Protein AF-A0A7V0U4G0-F1 (afdb_monomer)

Sequence (158 aa):
MYLIVPVFGYVLLLSVLGEETGWRGFALPRLQAKWGALHASLVIGVVWGVWHLPLFWMAGGFHHEIPLWLFVLQDVALSIVLTWLYFGTGGSLLLVHLFHAASNTTLGVLPILPQDTGGDLRPLSIAVALLCVTALVIVLLTRGNLGAPPSRQPASEP

Foldseek 3Di:
DVCLVVQLVCCLPPPCPVVLCPLLVPQQVVCCLPPANLVSLQVSLQVVLVVCVVVCVDPPDLNVLDDSVLSSLLSSLLSLVLSLVCLVVVRDSSVSSSVVSVVVSCPVVDQQGCVSVVSDNVSVSVVSVVSNVVSVVCCVVVVNNSNHDPNDDPPPDD

Solvent-accessible surface area (backbone atoms only — not comparable to full-atom values): 8417 Å² total; per-residue (Å²): 118,86,60,53,63,61,49,33,53,47,34,38,67,73,53,37,45,67,50,46,47,45,47,61,67,52,46,35,64,59,37,24,65,76,61,35,41,48,54,24,21,48,53,50,7,46,53,52,33,57,68,47,51,69,47,48,74,38,86,96,42,71,51,53,76,49,62,67,68,61,52,26,51,37,34,26,24,47,28,40,45,45,46,26,50,21,33,67,59,78,60,37,60,68,61,39,38,53,50,52,16,50,57,60,42,43,65,82,72,45,76,33,44,31,90,68,50,82,65,41,57,62,55,38,50,50,53,41,48,53,42,40,51,49,28,49,50,47,33,63,76,42,72,40,36,33,57,50,76,81,72,76,73,78,77,81,78,130

Structure (mmCIF, N/CA/C/O backbone):
data_AF-A0A7V0U4G0-F1
#
_entry.id   AF-A0A7V0U4G0-F1
#
loop_
_atom_site.group_PDB
_atom_site.id
_atom_site.type_symbol
_atom_site.label_atom_id
_atom_site.label_alt_id
_atom_site.label_comp_id
_atom_site.label_asym_id
_atom_site.label_entity_id
_atom_site.label_seq_id
_atom_site.pdbx_PDB_ins_code
_atom_site.Cartn_x
_atom_site.Cartn_y
_atom_site.Cartn_z
_atom_site.occupancy
_atom_site.B_iso_or_equiv
_atom_site.auth_seq_id
_atom_site.auth_comp_id
_atom_site.auth_asym_id
_atom_site.auth_atom_id
_atom_site.pdbx_PDB_model_num
ATOM 1 N N . MET A 1 1 ? 15.863 15.492 -8.638 1.00 61.84 1 MET A N 1
ATOM 2 C CA . MET A 1 1 ? 15.478 15.929 -7.273 1.00 61.84 1 MET A CA 1
ATOM 3 C C . MET A 1 1 ? 14.408 17.028 -7.269 1.00 61.84 1 MET A C 1
ATOM 5 O O . MET A 1 1 ? 13.450 16.887 -6.527 1.00 61.84 1 MET A O 1
ATOM 9 N N . TYR A 1 2 ? 14.489 18.065 -8.118 1.00 72.69 2 TYR A N 1
ATOM 10 C CA . TYR A 1 2 ? 13.493 19.160 -8.157 1.00 72.69 2 TYR A CA 1
ATOM 11 C C . TYR A 1 2 ? 12.053 18.745 -8.514 1.00 72.69 2 TYR A C 1
ATOM 13 O O . TYR A 1 2 ? 11.113 19.430 -8.129 1.00 72.69 2 TYR A O 1
ATOM 21 N N . LEU A 1 3 ? 11.866 17.614 -9.205 1.00 83.44 3 LEU A N 1
ATOM 22 C CA . LEU A 1 3 ? 10.539 17.128 -9.601 1.00 83.44 3 LEU A CA 1
ATOM 23 C C . LEU A 1 3 ? 9.815 16.310 -8.517 1.00 83.44 3 LEU A C 1
ATOM 25 O O . LEU A 1 3 ? 8.631 16.040 -8.664 1.00 83.44 3 LEU A O 1
ATOM 29 N N . ILE A 1 4 ? 10.475 15.949 -7.413 1.00 86.00 4 ILE A N 1
ATOM 30 C CA . ILE A 1 4 ? 9.876 15.068 -6.392 1.00 86.00 4 ILE A CA 1
ATOM 31 C C . ILE A 1 4 ? 8.683 15.744 -5.711 1.00 86.00 4 ILE A C 1
ATOM 33 O O . ILE A 1 4 ? 7.626 15.142 -5.574 1.00 86.00 4 ILE A O 1
ATOM 37 N N . VAL A 1 5 ? 8.842 17.009 -5.317 1.00 86.56 5 VAL A N 1
ATOM 38 C CA . VAL A 1 5 ? 7.790 17.784 -4.642 1.00 86.56 5 VAL A CA 1
ATOM 39 C C . VAL A 1 5 ? 6.550 17.974 -5.528 1.00 86.56 5 VAL A C 1
ATOM 41 O O . VAL A 1 5 ? 5.455 17.656 -5.062 1.00 86.56 5 VAL A O 1
ATOM 44 N N . PRO A 1 6 ? 6.661 18.437 -6.792 1.00 86.19 6 PRO A N 1
ATOM 45 C CA . PRO A 1 6 ? 5.486 18.555 -7.651 1.00 86.19 6 PRO A CA 1
ATOM 46 C C . PRO A 1 6 ? 4.864 17.196 -8.011 1.00 86.19 6 PRO A C 1
ATOM 48 O O . PRO A 1 6 ? 3.640 17.108 -8.064 1.00 86.19 6 PRO A O 1
ATOM 51 N N . VAL A 1 7 ? 5.658 16.131 -8.188 1.00 86.94 7 VAL A N 1
ATOM 52 C CA . VAL A 1 7 ? 5.128 14.772 -8.422 1.00 86.94 7 VAL A CA 1
ATOM 53 C C . VAL A 1 7 ? 4.353 14.271 -7.206 1.00 86.94 7 VAL A C 1
ATOM 55 O O . VAL A 1 7 ? 3.223 13.815 -7.356 1.00 86.94 7 VAL A O 1
ATOM 58 N N . PHE A 1 8 ? 4.900 14.422 -6.000 1.00 90.62 8 PHE A N 1
ATOM 59 C CA . PHE A 1 8 ? 4.199 14.065 -4.767 1.00 90.62 8 PHE A CA 1
ATOM 60 C C . PHE A 1 8 ? 2.884 14.837 -4.625 1.00 90.62 8 PHE A C 1
ATOM 62 O O . PHE A 1 8 ? 1.853 14.242 -4.325 1.00 90.62 8 PHE A O 1
ATOM 69 N N . GLY A 1 9 ? 2.896 16.150 -4.885 1.00 88.81 9 GLY A N 1
ATOM 70 C CA . GLY A 1 9 ? 1.691 16.980 -4.849 1.00 88.81 9 GLY A CA 1
ATOM 71 C C . GLY A 1 9 ? 0.626 16.523 -5.850 1.00 88.81 9 GLY A C 1
ATOM 72 O O . GLY A 1 9 ? -0.547 16.424 -5.494 1.00 88.81 9 GLY A O 1
ATOM 73 N N . TYR A 1 10 ? 1.032 16.183 -7.076 1.00 88.25 10 TYR A N 1
ATOM 74 C CA . TYR A 1 10 ? 0.144 15.621 -8.095 1.00 88.25 10 TYR A CA 1
ATOM 75 C C . TYR A 1 10 ? -0.478 14.294 -7.637 1.00 88.25 10 TYR A C 1
ATOM 77 O O . TYR A 1 10 ? -1.700 14.151 -7.647 1.00 88.25 10 TYR A O 1
ATOM 85 N N . VAL A 1 11 ? 0.347 13.350 -7.176 1.00 88.44 11 VAL A N 1
ATOM 86 C CA . VAL A 1 11 ? -0.105 12.035 -6.697 1.00 88.44 11 VAL A CA 1
ATOM 87 C C . VAL A 1 11 ? -1.061 12.186 -5.513 1.00 88.44 11 VAL A C 1
ATOM 89 O O . VAL A 1 11 ? -2.120 11.560 -5.496 1.00 88.44 11 VAL A O 1
ATOM 92 N N . LEU A 1 12 ? -0.723 13.044 -4.549 1.00 89.81 12 LEU A N 1
ATOM 93 C CA . LEU A 1 12 ? -1.529 13.282 -3.355 1.00 89.81 12 LEU A CA 1
ATOM 94 C C . LEU A 1 12 ? -2.934 13.791 -3.695 1.00 89.81 12 LEU A C 1
ATOM 96 O O . LEU A 1 12 ? -3.909 13.332 -3.107 1.00 89.81 12 LEU A O 1
ATOM 100 N N . LEU A 1 13 ? -3.034 14.746 -4.622 1.00 88.44 13 LEU A N 1
ATOM 101 C CA . LEU A 1 13 ? -4.288 15.442 -4.907 1.00 88.44 13 LEU A CA 1
ATOM 102 C C . LEU A 1 13 ? -5.150 14.737 -5.955 1.00 88.44 13 LEU A C 1
ATOM 104 O O . LEU A 1 13 ? -6.374 14.799 -5.863 1.00 88.44 13 LEU A O 1
ATOM 108 N N . LEU A 1 14 ? -4.532 14.101 -6.952 1.00 86.12 14 LEU A N 1
ATOM 109 C CA . LEU A 1 14 ? -5.235 13.608 -8.141 1.00 86.12 14 LEU A CA 1
ATOM 110 C C . LEU A 1 14 ? -5.236 12.086 -8.283 1.00 86.12 14 LEU A C 1
ATOM 112 O O . LEU A 1 14 ? -6.087 11.569 -8.999 1.00 86.12 14 LEU A O 1
ATOM 116 N N . SER A 1 15 ? -4.329 11.374 -7.610 1.00 84.88 15 SER A N 1
ATOM 117 C CA . SER A 1 15 ? -4.317 9.906 -7.616 1.00 84.88 15 SER A CA 1
ATOM 118 C C . SER A 1 15 ? -5.020 9.373 -6.372 1.00 84.88 15 SER A C 1
ATOM 120 O O . SER A 1 15 ? -6.145 8.888 -6.438 1.00 84.88 15 SER A O 1
ATOM 122 N N . VAL A 1 16 ? -4.404 9.549 -5.203 1.00 90.06 16 VAL A N 1
ATOM 123 C CA . VAL A 1 16 ? -4.773 8.763 -4.015 1.00 90.06 16 VAL A CA 1
ATOM 124 C C . VAL A 1 16 ? -5.997 9.301 -3.267 1.00 90.06 16 VAL A C 1
ATOM 126 O O . VAL A 1 16 ? -6.589 8.575 -2.470 1.00 90.06 16 VAL A O 1
ATOM 129 N N . LEU A 1 17 ? -6.387 10.562 -3.504 1.00 86.62 17 LEU A N 1
ATOM 130 C CA . LEU A 1 17 ? -7.476 11.227 -2.774 1.00 86.62 17 LEU A CA 1
ATOM 131 C C . LEU A 1 17 ? -8.823 10.517 -2.938 1.00 86.62 17 LEU A C 1
ATOM 133 O O . LEU A 1 17 ? -9.532 10.271 -1.960 1.00 86.62 17 LEU A O 1
ATOM 137 N N . GLY A 1 18 ? -9.175 10.165 -4.174 1.00 90.12 18 GLY A N 1
ATOM 138 C CA . GLY A 1 18 ? -10.403 9.419 -4.448 1.00 90.12 18 GLY A CA 1
ATOM 139 C C . GLY A 1 18 ? -10.340 7.994 -3.898 1.00 90.12 18 GLY A C 1
ATOM 140 O O . GLY A 1 18 ? -11.309 7.514 -3.307 1.00 90.12 18 GLY A O 1
ATOM 141 N N . GLU A 1 19 ? -9.183 7.349 -4.044 1.00 95.44 19 GLU A N 1
ATOM 142 C CA . GLU A 1 19 ? -8.968 5.958 -3.650 1.00 95.44 19 GLU A CA 1
ATOM 143 C C . GLU A 1 19 ? -9.148 5.766 -2.144 1.00 95.44 19 GLU A C 1
ATOM 145 O O . GLU A 1 19 ? -10.018 5.012 -1.711 1.00 95.44 19 GLU A O 1
ATOM 150 N N . GLU A 1 20 ? -8.394 6.487 -1.314 1.00 96.94 20 GLU A N 1
ATOM 151 C CA . GLU A 1 20 ? -8.415 6.266 0.135 1.00 96.94 20 GLU A CA 1
ATOM 152 C C . GLU A 1 20 ? -9.702 6.763 0.793 1.00 96.94 20 GLU A C 1
ATOM 154 O O . GLU A 1 20 ? -10.171 6.169 1.772 1.00 96.94 20 GLU A O 1
ATOM 159 N N . THR A 1 21 ? -10.342 7.784 0.220 1.00 96.19 21 THR A N 1
ATOM 160 C CA . THR A 1 21 ? -11.689 8.196 0.632 1.00 96.19 21 THR A CA 1
ATOM 161 C C . THR A 1 21 ? -12.701 7.064 0.424 1.00 96.19 21 THR A C 1
ATOM 163 O O . THR A 1 21 ? -13.511 6.790 1.312 1.00 96.19 21 THR A O 1
ATOM 166 N N . GLY A 1 22 ? -12.633 6.348 -0.702 1.00 96.94 22 GLY A N 1
ATOM 167 C CA . GLY A 1 22 ? -13.488 5.189 -0.965 1.00 96.94 22 GLY A CA 1
ATOM 168 C C . GLY A 1 22 ? -13.110 3.969 -0.122 1.00 96.94 22 GLY A C 1
ATOM 169 O O . GLY A 1 22 ? -13.946 3.403 0.588 1.00 96.94 22 GLY A O 1
ATOM 170 N N . TRP A 1 23 ? -11.843 3.565 -0.151 1.00 98.19 23 TRP A N 1
ATOM 171 C CA . TRP A 1 23 ? -11.384 2.332 0.481 1.00 98.19 23 TRP A CA 1
ATOM 172 C C . TRP A 1 23 ? -11.368 2.417 2.002 1.00 98.19 23 TRP A C 1
ATOM 174 O O . TRP A 1 23 ? -11.967 1.570 2.661 1.00 98.19 23 TRP A O 1
ATOM 184 N N . ARG A 1 24 ? -10.719 3.433 2.580 1.00 97.81 24 ARG A N 1
ATOM 185 C CA . ARG A 1 24 ? -10.553 3.565 4.039 1.00 97.81 24 ARG A CA 1
ATOM 186 C C . ARG A 1 24 ? -11.663 4.414 4.650 1.00 97.81 24 ARG A C 1
ATOM 188 O O . ARG A 1 24 ? -12.103 4.119 5.755 1.00 97.81 24 ARG A O 1
ATOM 195 N N . GLY A 1 25 ? -12.159 5.416 3.925 1.00 96.50 25 GLY A N 1
ATOM 196 C CA . GLY A 1 25 ? -13.238 6.285 4.400 1.00 96.50 25 GLY A CA 1
ATOM 197 C C . GLY A 1 25 ? -14.629 5.647 4.333 1.00 96.50 25 GLY A C 1
ATOM 198 O O . GLY A 1 25 ? -15.462 5.911 5.200 1.00 96.50 25 GLY A O 1
ATOM 199 N N . PHE A 1 26 ? -14.889 4.778 3.348 1.00 97.25 26 PHE A N 1
ATOM 200 C CA . PHE A 1 26 ? -16.216 4.190 3.141 1.00 97.25 26 PHE A CA 1
ATOM 201 C C . PHE A 1 26 ? -16.260 2.663 3.296 1.00 97.25 26 PHE A C 1
ATOM 203 O O . PHE A 1 26 ? -17.061 2.158 4.093 1.00 97.25 26 PHE A O 1
ATOM 210 N N . ALA A 1 27 ? -15.445 1.913 2.551 1.00 98.00 27 ALA A N 1
ATOM 211 C CA . ALA A 1 27 ? -15.541 0.452 2.494 1.00 98.00 27 ALA A CA 1
ATOM 212 C C . ALA A 1 27 ? -15.011 -0.228 3.767 1.00 98.00 27 ALA A C 1
ATOM 214 O O . ALA A 1 27 ? -15.686 -1.092 4.333 1.00 98.00 27 ALA A O 1
ATOM 215 N N . LEU A 1 28 ? -13.837 0.187 4.250 1.00 98.06 28 LEU A N 1
ATOM 216 C CA . LEU A 1 28 ? -13.140 -0.438 5.374 1.00 98.06 28 LEU A CA 1
ATOM 217 C C . LEU A 1 28 ? -13.982 -0.496 6.656 1.00 98.06 28 LEU A C 1
ATOM 219 O O . LEU A 1 28 ? -14.106 -1.600 7.184 1.00 98.06 28 LEU A O 1
ATOM 223 N N . PRO A 1 29 ? -14.624 0.585 7.149 1.00 95.94 29 PRO A N 1
ATOM 224 C CA . PRO A 1 29 ? -15.418 0.506 8.378 1.00 95.94 29 PRO A CA 1
ATOM 225 C C . PRO A 1 29 ? -16.579 -0.495 8.277 1.00 95.94 29 PRO A C 1
ATOM 227 O O . PRO A 1 29 ? -16.897 -1.189 9.239 1.00 95.94 29 PRO A O 1
ATOM 230 N N . ARG A 1 30 ? -17.193 -0.614 7.092 1.00 96.38 30 ARG A N 1
ATOM 231 C CA . ARG A 1 30 ? -18.324 -1.524 6.841 1.00 96.38 30 ARG A CA 1
ATOM 232 C C . ARG A 1 30 ? -17.879 -2.980 6.766 1.00 96.38 30 ARG A C 1
ATOM 234 O O . ARG A 1 30 ? -18.506 -3.851 7.363 1.00 96.38 30 ARG A O 1
ATOM 241 N N . LEU A 1 31 ? -16.795 -3.245 6.040 1.00 97.00 31 LEU A N 1
ATOM 242 C CA . LEU A 1 31 ? -16.232 -4.587 5.911 1.00 97.00 31 LEU A CA 1
ATOM 243 C C . LEU A 1 31 ? -15.622 -5.064 7.233 1.00 97.00 31 LEU A C 1
ATOM 245 O O . LEU A 1 31 ? -15.837 -6.209 7.625 1.00 97.00 31 LEU A O 1
ATOM 249 N N . GLN A 1 32 ? -14.931 -4.179 7.957 1.00 96.81 32 GLN A N 1
ATOM 250 C CA . GLN A 1 32 ? -14.339 -4.489 9.258 1.00 96.81 32 GLN A CA 1
ATOM 251 C C . GLN A 1 32 ? -15.410 -4.849 10.288 1.00 96.81 32 GLN A C 1
ATOM 253 O O . GLN A 1 32 ? -15.230 -5.831 11.006 1.00 96.81 32 GLN A O 1
ATOM 258 N N . ALA A 1 33 ? -16.537 -4.132 10.319 1.00 94.50 33 ALA A N 1
ATOM 259 C CA . ALA A 1 33 ? -17.645 -4.452 11.217 1.00 94.50 33 ALA A CA 1
ATOM 260 C C . ALA A 1 33 ? -18.234 -5.855 10.974 1.00 94.50 33 ALA A C 1
ATOM 262 O O . ALA A 1 33 ? -18.736 -6.477 11.907 1.00 94.50 33 ALA A O 1
ATOM 263 N N . LYS A 1 34 ? -18.166 -6.365 9.736 1.00 94.62 34 LYS A N 1
ATOM 264 C CA . LYS A 1 34 ? -18.736 -7.665 9.352 1.00 94.62 34 LYS A CA 1
ATOM 265 C C . LYS A 1 34 ? -17.745 -8.828 9.461 1.00 94.62 34 LYS A C 1
ATOM 267 O O . LYS A 1 34 ? -18.142 -9.922 9.851 1.00 94.62 34 LYS A O 1
ATOM 272 N N . TRP A 1 35 ? -16.486 -8.619 9.074 1.00 94.69 35 TRP A N 1
ATOM 273 C CA . TRP A 1 35 ? -15.500 -9.695 8.874 1.00 94.69 35 TRP A CA 1
ATOM 274 C C . TRP A 1 35 ? -14.188 -9.507 9.654 1.00 94.69 35 TRP A C 1
ATOM 276 O O . TRP A 1 35 ? -13.310 -10.371 9.617 1.00 94.69 35 TRP A O 1
ATOM 286 N N . GLY A 1 36 ? -14.045 -8.402 10.387 1.00 96.38 36 GLY A N 1
ATOM 287 C CA . GLY A 1 36 ? -12.806 -8.024 11.062 1.00 96.38 36 GLY A CA 1
ATOM 288 C C . GLY A 1 36 ? -11.815 -7.314 10.137 1.00 96.38 36 GLY A C 1
ATOM 289 O O . GLY A 1 36 ? -11.954 -7.314 8.913 1.00 96.38 36 GLY A O 1
ATOM 290 N N . ALA A 1 37 ? -10.807 -6.678 10.739 1.00 97.44 37 ALA A N 1
ATOM 291 C CA . ALA A 1 37 ? -9.896 -5.784 10.028 1.00 97.44 37 ALA A CA 1
ATOM 292 C C . ALA A 1 37 ? -9.074 -6.511 8.957 1.00 97.44 37 ALA A C 1
ATOM 294 O O . ALA A 1 37 ? -9.055 -6.066 7.816 1.00 97.44 37 ALA A O 1
ATOM 295 N N . LEU A 1 38 ? -8.467 -7.657 9.289 1.00 98.38 38 LEU A N 1
ATOM 296 C CA . LEU A 1 38 ? -7.661 -8.418 8.332 1.00 98.38 38 LEU A CA 1
ATOM 297 C C . LEU A 1 38 ? -8.464 -8.851 7.097 1.00 98.38 38 LEU A C 1
ATOM 299 O O . LEU A 1 38 ? -8.032 -8.598 5.977 1.00 98.38 38 LEU A O 1
ATOM 303 N N . HIS A 1 39 ? -9.641 -9.458 7.275 1.00 98.25 39 HIS A N 1
ATOM 304 C CA . HIS A 1 39 ? -10.470 -9.867 6.136 1.00 98.25 39 HIS A CA 1
ATOM 305 C C . HIS A 1 39 ? -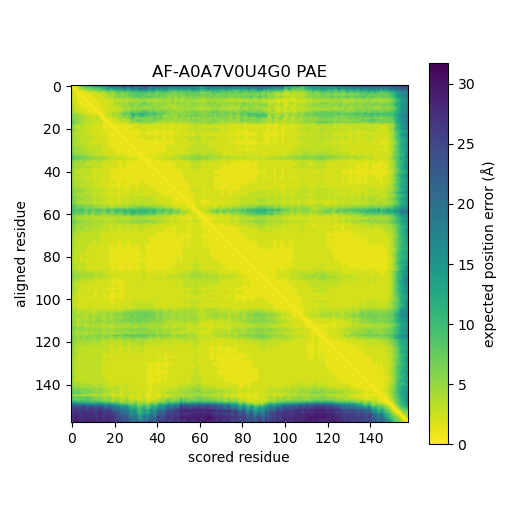10.928 -8.667 5.306 1.00 98.25 39 HIS A C 1
ATOM 307 O O . HIS A 1 39 ? -10.912 -8.740 4.079 1.00 98.25 39 HIS A O 1
ATOM 313 N N . ALA A 1 40 ? -11.287 -7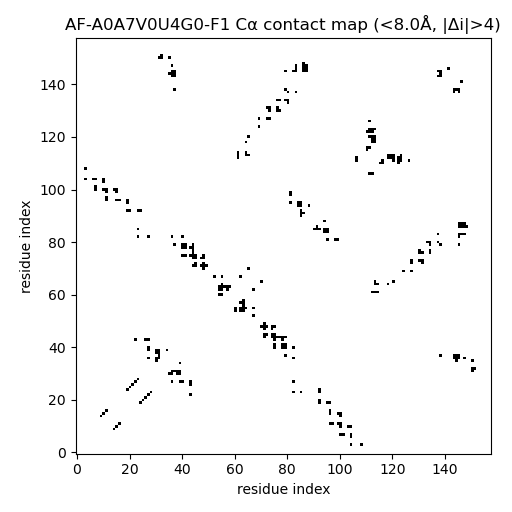.553 5.951 1.00 98.25 40 ALA A N 1
ATOM 314 C CA . ALA A 1 40 ? -11.612 -6.319 5.248 1.00 98.25 40 ALA A CA 1
ATOM 315 C C . ALA A 1 40 ? -10.435 -5.829 4.390 1.00 98.25 40 ALA A C 1
ATOM 317 O O . ALA A 1 40 ? -10.632 -5.537 3.213 1.00 98.25 40 ALA A O 1
ATOM 318 N N . SER A 1 41 ? -9.214 -5.810 4.936 1.00 98.56 41 SER A N 1
ATOM 319 C CA . SER A 1 41 ? -8.006 -5.423 4.199 1.00 98.56 41 SER A CA 1
ATOM 320 C C . SER A 1 41 ? -7.717 -6.346 3.021 1.00 98.56 41 SER A C 1
ATOM 322 O O . SER A 1 41 ? -7.389 -5.852 1.946 1.00 98.56 41 SER A O 1
ATOM 324 N N . LEU A 1 42 ? -7.856 -7.665 3.194 1.00 98.75 42 LEU A N 1
ATOM 325 C CA . LEU A 1 42 ? -7.645 -8.645 2.123 1.00 98.75 42 LEU A CA 1
ATOM 326 C C . LEU A 1 42 ? -8.646 -8.442 0.981 1.00 98.75 42 LEU A C 1
ATOM 328 O O . LEU A 1 42 ? -8.245 -8.370 -0.178 1.00 98.75 42 LEU A O 1
ATOM 332 N N . VAL A 1 43 ? -9.934 -8.295 1.304 1.00 98.62 43 VAL A N 1
ATOM 333 C CA . VAL A 1 43 ? -10.985 -8.049 0.305 1.00 98.62 43 VAL A CA 1
ATOM 334 C C . VAL A 1 43 ? -10.736 -6.734 -0.426 1.00 98.62 43 VAL A C 1
ATOM 336 O O . VAL A 1 43 ? -10.747 -6.720 -1.653 1.00 98.62 43 VAL A O 1
ATOM 339 N N . ILE A 1 44 ? -10.473 -5.649 0.309 1.00 98.69 44 ILE A N 1
ATOM 340 C CA . ILE A 1 44 ? -10.175 -4.344 -0.292 1.00 98.69 44 ILE A CA 1
ATOM 341 C C . ILE A 1 44 ? -8.945 -4.445 -1.187 1.00 98.69 44 ILE A C 1
ATOM 343 O O . ILE A 1 44 ? -9.008 -4.000 -2.320 1.00 98.69 44 ILE A O 1
ATOM 347 N N . GLY A 1 45 ? -7.861 -5.065 -0.721 1.00 98.62 45 GLY A N 1
ATOM 348 C CA . GLY A 1 45 ? -6.615 -5.164 -1.477 1.00 98.62 45 GLY A CA 1
ATOM 349 C C . GLY A 1 45 ? -6.768 -5.926 -2.791 1.00 98.62 45 GLY A C 1
ATOM 350 O O . GLY A 1 45 ? -6.277 -5.478 -3.820 1.00 98.62 45 GLY A O 1
ATOM 351 N N . VAL A 1 46 ? -7.510 -7.039 -2.789 1.00 98.62 46 VAL A N 1
ATOM 352 C CA . VAL A 1 46 ? -7.785 -7.799 -4.019 1.00 98.62 46 VAL A CA 1
ATOM 353 C C . VAL A 1 46 ? -8.678 -7.005 -4.967 1.00 98.62 46 VAL A C 1
ATOM 355 O O . VAL A 1 46 ? -8.373 -6.907 -6.153 1.00 98.62 46 VAL A O 1
ATOM 358 N N . VAL A 1 47 ? -9.776 -6.432 -4.464 1.00 98.50 47 VAL A N 1
ATOM 359 C CA . VAL A 1 47 ? -10.702 -5.638 -5.289 1.00 98.50 47 VAL A CA 1
ATOM 360 C C . VAL A 1 47 ? -9.994 -4.418 -5.871 1.00 98.50 47 VAL A C 1
ATOM 362 O O . VAL A 1 47 ? -10.206 -4.095 -7.033 1.00 98.50 47 VAL A O 1
ATOM 365 N N . TRP A 1 48 ? -9.130 -3.779 -5.089 1.00 98.12 48 TRP A N 1
ATOM 366 C CA . TRP A 1 48 ? -8.343 -2.628 -5.501 1.00 98.12 48 TRP A CA 1
ATOM 367 C C . TRP A 1 48 ? -7.321 -2.999 -6.582 1.00 98.12 48 TRP A C 1
ATOM 369 O O . TRP A 1 48 ? -7.332 -2.392 -7.649 1.00 98.12 48 TRP A O 1
ATOM 379 N N . GLY A 1 49 ? -6.556 -4.079 -6.401 1.00 97.25 49 GLY A N 1
ATOM 380 C CA . GLY A 1 49 ? -5.636 -4.572 -7.432 1.00 97.25 49 GLY A CA 1
ATOM 381 C C . GLY A 1 49 ? -6.334 -4.968 -8.732 1.00 97.25 49 GLY A C 1
ATOM 382 O O . GLY A 1 49 ? -5.850 -4.665 -9.821 1.00 97.25 49 GLY A O 1
ATOM 383 N N . VAL A 1 50 ? -7.510 -5.594 -8.647 1.00 95.69 50 VAL A N 1
ATOM 384 C CA . VAL A 1 50 ? -8.316 -5.941 -9.830 1.00 95.69 50 VAL A CA 1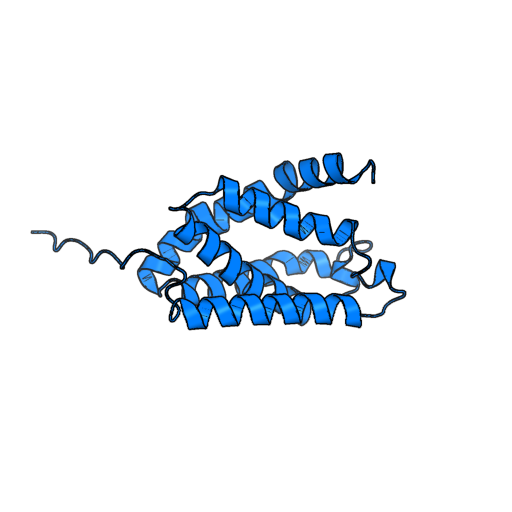
ATOM 385 C C . VAL A 1 50 ? -8.972 -4.708 -10.456 1.00 95.69 50 VAL A C 1
ATOM 387 O O . VAL A 1 50 ? -9.155 -4.667 -11.669 1.00 95.69 50 VAL A O 1
ATOM 390 N N . TRP A 1 51 ? -9.303 -3.676 -9.682 1.00 96.69 51 TRP A N 1
ATOM 391 C CA . TRP A 1 51 ? -9.835 -2.420 -10.217 1.00 96.69 51 TRP A CA 1
ATOM 392 C C . TRP A 1 51 ? -8.842 -1.729 -11.167 1.00 96.69 51 TRP A C 1
ATOM 394 O O . TRP A 1 51 ? -9.262 -1.105 -12.141 1.00 96.69 51 TRP A O 1
ATOM 404 N N . HIS A 1 52 ? -7.538 -1.941 -10.973 1.00 95.69 52 HIS A N 1
ATOM 405 C CA . HIS A 1 52 ? -6.481 -1.460 -11.865 1.00 95.69 52 HIS A CA 1
ATOM 406 C C . HIS A 1 52 ? -6.318 -2.263 -13.165 1.00 95.69 52 HIS A C 1
ATOM 408 O O . HIS A 1 52 ? -5.492 -1.901 -14.003 1.00 95.69 52 HIS A O 1
ATOM 414 N N . LEU A 1 53 ? -7.100 -3.325 -13.383 1.00 96.12 53 LEU A N 1
ATOM 415 C CA . LEU A 1 53 ? -6.971 -4.200 -14.551 1.00 96.12 53 LEU A CA 1
ATOM 416 C C . LEU A 1 53 ? -6.919 -3.449 -15.899 1.00 96.12 53 LEU A C 1
ATOM 418 O O . LEU A 1 53 ? -6.056 -3.795 -16.702 1.00 96.12 53 LEU A O 1
ATOM 422 N N . PRO A 1 54 ? -7.725 -2.398 -16.166 1.00 96.25 54 PRO A N 1
ATOM 423 C CA . PRO A 1 54 ? -7.630 -1.653 -17.425 1.00 96.25 54 PRO A CA 1
ATOM 424 C C . PRO A 1 54 ? -6.247 -1.039 -17.691 1.00 96.25 54 PRO A C 1
ATOM 426 O O . PRO A 1 54 ? -5.850 -0.920 -18.849 1.00 96.25 54 PRO A O 1
ATOM 429 N N . LEU A 1 55 ? -5.488 -0.690 -16.642 1.00 95.00 55 LEU A N 1
ATOM 430 C CA . LEU A 1 55 ? -4.151 -0.103 -16.775 1.00 95.00 55 LEU A CA 1
ATOM 431 C C . LEU A 1 55 ? -3.158 -1.064 -17.447 1.00 95.00 55 LEU A C 1
ATOM 433 O O . LEU A 1 55 ? -2.254 -0.610 -18.141 1.00 95.00 55 LEU A O 1
ATOM 437 N N . PHE A 1 56 ? -3.357 -2.378 -17.309 1.00 96.00 56 PHE A N 1
ATOM 438 C CA . PHE A 1 56 ? -2.501 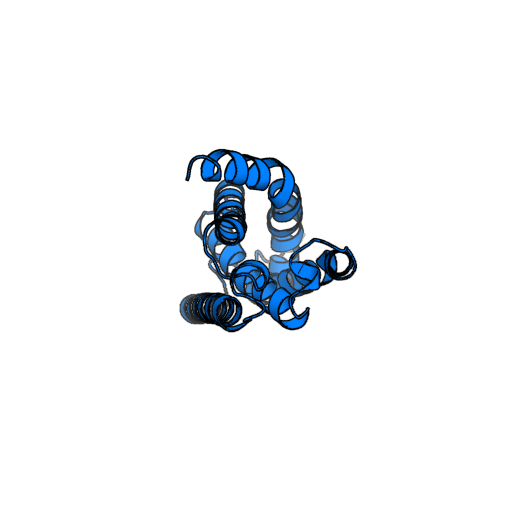-3.407 -17.914 1.00 96.00 56 PHE A CA 1
ATOM 439 C C . PHE A 1 56 ? -2.658 -3.512 -19.438 1.00 96.00 56 PHE A C 1
ATOM 441 O O . PHE A 1 56 ? -1.805 -4.101 -20.096 1.00 96.00 56 PHE A O 1
ATOM 448 N N . TRP A 1 57 ? -3.712 -2.922 -20.011 1.00 94.31 57 TRP A N 1
ATOM 449 C CA . TRP A 1 57 ? -3.933 -2.852 -21.463 1.00 94.31 57 TRP A CA 1
ATOM 450 C C . TRP A 1 57 ? -3.647 -1.467 -22.054 1.00 94.31 57 TRP A C 1
ATOM 452 O O . TRP A 1 57 ? -3.783 -1.280 -23.264 1.00 94.31 57 TRP A O 1
ATOM 462 N N . MET A 1 58 ? -3.246 -0.491 -21.237 1.00 92.56 58 MET A N 1
ATOM 463 C CA . MET A 1 58 ? -2.868 0.834 -21.721 1.00 92.56 58 MET A CA 1
ATOM 464 C C . MET A 1 58 ? -1.368 0.901 -21.998 1.00 92.56 58 MET A C 1
ATOM 466 O O . MET A 1 58 ? -0.542 0.784 -21.093 1.00 92.56 58 MET A O 1
ATOM 470 N N . ALA A 1 59 ? -1.019 1.118 -23.265 1.00 88.56 59 ALA A N 1
ATOM 471 C CA . ALA A 1 59 ? 0.368 1.274 -23.680 1.00 88.56 59 ALA A CA 1
ATOM 472 C C . ALA A 1 59 ? 1.019 2.505 -23.021 1.00 88.56 59 ALA A C 1
ATOM 474 O O . ALA A 1 59 ? 0.395 3.559 -22.894 1.00 88.56 59 ALA A O 1
ATOM 475 N N . GLY A 1 60 ? 2.293 2.374 -22.643 1.00 84.75 60 GLY A N 1
ATOM 476 C CA . GLY A 1 60 ? 3.100 3.462 -22.078 1.00 84.75 60 GLY A CA 1
ATOM 477 C C . GLY A 1 60 ? 3.026 3.622 -20.555 1.00 84.75 60 GLY A C 1
ATOM 478 O O . GLY A 1 60 ? 3.698 4.499 -20.020 1.00 84.75 60 GLY A O 1
ATOM 479 N N . GLY A 1 61 ? 2.243 2.800 -19.848 1.00 87.44 61 GLY A N 1
ATOM 480 C CA . GLY A 1 61 ? 2.242 2.742 -18.383 1.00 87.44 61 GLY A CA 1
ATOM 481 C C . GLY A 1 61 ? 3.002 1.529 -17.843 1.00 87.44 61 GLY A C 1
ATOM 482 O O . GLY A 1 61 ? 2.942 0.455 -18.437 1.00 87.44 61 GLY A O 1
ATOM 483 N N . PHE A 1 62 ? 3.632 1.663 -16.669 1.00 91.50 62 PHE A N 1
ATOM 484 C CA . PHE A 1 62 ? 4.414 0.579 -16.048 1.00 91.50 62 PHE A CA 1
ATOM 485 C C . PHE A 1 62 ? 3.599 -0.701 -15.787 1.00 91.50 62 PHE A C 1
ATOM 487 O O . PHE A 1 62 ? 4.158 -1.794 -15.770 1.00 91.50 62 PHE A O 1
ATOM 494 N N . HIS A 1 63 ? 2.276 -0.584 -15.608 1.00 95.06 63 HIS A N 1
ATOM 495 C CA . HIS A 1 63 ? 1.369 -1.724 -15.441 1.00 95.06 63 HIS A CA 1
ATOM 496 C C . HIS A 1 63 ? 1.461 -2.710 -16.614 1.00 95.06 63 HIS A C 1
ATOM 498 O O . HIS A 1 63 ? 1.414 -3.915 -16.404 1.00 95.06 63 HIS A O 1
ATOM 504 N N . HIS A 1 64 ? 1.658 -2.214 -17.840 1.00 93.50 64 HIS A N 1
ATOM 505 C CA . HIS A 1 64 ? 1.826 -3.046 -19.033 1.00 93.50 64 HIS A CA 1
ATOM 506 C C . HIS A 1 64 ? 3.138 -3.863 -19.012 1.00 93.50 64 HIS A C 1
ATOM 508 O O . HIS A 1 64 ? 3.282 -4.832 -19.754 1.00 93.50 64 HIS A O 1
ATOM 514 N N . GLU A 1 65 ? 4.105 -3.492 -18.168 1.00 93.31 65 GLU A N 1
ATOM 515 C CA . GLU A 1 65 ? 5.434 -4.114 -18.091 1.00 93.31 65 GLU A CA 1
ATOM 516 C C . GLU A 1 65 ? 5.603 -5.072 -16.905 1.00 93.31 65 GLU A C 1
ATOM 518 O O . GLU A 1 65 ? 6.620 -5.760 -16.801 1.00 93.31 65 GLU A O 1
ATOM 523 N N . ILE A 1 66 ? 4.625 -5.135 -16.001 1.00 95.81 66 ILE A N 1
ATOM 524 C CA . ILE A 1 66 ? 4.681 -5.976 -14.803 1.00 95.81 66 ILE A CA 1
ATOM 525 C C . ILE A 1 66 ? 3.593 -7.052 -14.837 1.00 95.81 66 ILE A C 1
ATOM 527 O O . ILE A 1 66 ? 2.538 -6.871 -15.443 1.00 95.81 66 ILE A O 1
ATOM 531 N N . PRO A 1 67 ? 3.798 -8.195 -14.167 1.00 96.12 67 PRO A N 1
ATOM 532 C CA . PRO A 1 67 ? 2.752 -9.197 -14.071 1.00 96.12 67 PRO A CA 1
ATOM 533 C C . PRO A 1 67 ? 1.651 -8.765 -13.090 1.00 96.12 67 PRO A C 1
ATOM 535 O O . PRO A 1 67 ? 1.934 -8.370 -11.958 1.00 96.12 67 PRO A O 1
ATOM 538 N N . LEU A 1 68 ? 0.385 -8.938 -13.488 1.00 96.12 68 LEU A N 1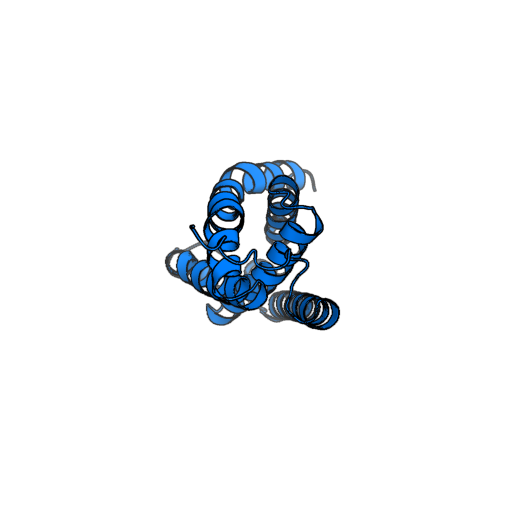
ATOM 539 C CA . LEU A 1 68 ? -0.793 -8.574 -12.684 1.00 96.12 68 LEU A CA 1
ATOM 540 C C . LEU A 1 68 ? -0.759 -9.150 -11.263 1.00 96.12 68 LEU A C 1
ATOM 542 O O . LEU A 1 68 ? -1.096 -8.460 -10.308 1.00 96.12 68 LEU A O 1
ATOM 546 N N . TRP A 1 69 ? -0.332 -10.404 -11.102 1.00 96.75 69 TRP A N 1
ATOM 547 C CA . TRP A 1 69 ? -0.295 -11.045 -9.785 1.00 96.75 69 TRP A CA 1
ATOM 548 C C . TRP A 1 69 ? 0.667 -10.346 -8.813 1.00 96.75 69 TRP A C 1
ATOM 550 O O . TRP A 1 69 ? 0.392 -10.315 -7.616 1.00 96.75 69 TRP A O 1
ATOM 560 N N . LEU A 1 70 ? 1.772 -9.774 -9.308 1.00 97.62 70 LEU A N 1
ATOM 561 C CA . LEU A 1 70 ? 2.755 -9.080 -8.475 1.00 97.62 70 LEU A CA 1
ATOM 562 C C . LEU A 1 70 ? 2.192 -7.744 -7.987 1.00 97.62 70 LEU A C 1
ATOM 564 O O . LEU A 1 70 ? 2.368 -7.388 -6.825 1.00 97.62 70 LEU A O 1
ATOM 568 N N . PHE A 1 71 ? 1.459 -7.057 -8.861 1.00 97.62 71 PHE A N 1
ATOM 569 C CA . PHE A 1 71 ? 0.750 -5.827 -8.535 1.00 97.62 71 PHE A CA 1
ATOM 570 C C . PHE A 1 71 ? -0.394 -6.067 -7.537 1.00 97.62 71 PHE A C 1
ATOM 572 O O . PHE A 1 71 ? -0.470 -5.409 -6.507 1.00 97.62 71 PHE A O 1
ATOM 579 N N . VAL A 1 72 ? -1.230 -7.087 -7.758 1.00 98.44 72 VAL A N 1
ATOM 580 C CA . VAL A 1 72 ? -2.293 -7.451 -6.802 1.00 98.44 72 VAL A CA 1
ATOM 581 C C . VAL A 1 72 ? -1.705 -7.834 -5.440 1.00 98.44 72 VAL A C 1
ATOM 583 O O . VAL A 1 72 ? -2.255 -7.469 -4.402 1.00 98.44 72 VAL A O 1
ATOM 586 N N . LEU A 1 73 ? -0.570 -8.541 -5.414 1.00 98.56 73 LEU A N 1
ATOM 587 C CA . LEU A 1 73 ? 0.120 -8.877 -4.168 1.00 98.56 73 LEU A CA 1
ATOM 588 C C . LEU A 1 73 ? 0.607 -7.619 -3.426 1.00 98.56 73 LEU A C 1
ATOM 590 O O . LEU A 1 73 ? 0.458 -7.538 -2.204 1.00 98.56 73 LEU A O 1
ATOM 594 N N . GLN A 1 74 ? 1.145 -6.637 -4.155 1.00 98.19 74 GLN A N 1
ATOM 595 C CA . GLN A 1 74 ? 1.522 -5.331 -3.614 1.00 98.19 74 GLN A CA 1
ATOM 596 C C . GLN A 1 74 ? 0.316 -4.608 -3.001 1.00 98.19 74 GLN A C 1
ATOM 598 O O . GLN A 1 74 ? 0.400 -4.188 -1.847 1.00 98.19 74 GLN A O 1
ATOM 603 N N . ASP A 1 75 ? -0.803 -4.519 -3.721 1.00 98.31 75 ASP A N 1
ATOM 604 C CA . ASP A 1 75 ? -2.014 -3.825 -3.262 1.00 98.31 75 ASP A CA 1
ATOM 605 C C . ASP A 1 75 ? -2.625 -4.488 -2.025 1.00 98.31 75 ASP A C 1
ATOM 607 O O . ASP A 1 75 ? -3.055 -3.806 -1.093 1.00 98.31 75 ASP A O 1
ATOM 611 N N . VAL A 1 76 ? -2.607 -5.822 -1.948 1.00 98.88 76 VAL A N 1
ATOM 612 C CA . VAL A 1 76 ? -3.037 -6.559 -0.751 1.00 98.88 76 VAL A CA 1
ATOM 613 C C . VAL A 1 76 ? -2.144 -6.247 0.447 1.00 98.88 76 VAL A C 1
ATOM 615 O O . VAL A 1 76 ? -2.652 -5.938 1.530 1.00 98.88 76 VAL A O 1
ATOM 618 N N . ALA A 1 77 ? -0.823 -6.288 0.272 1.00 98.81 77 ALA A N 1
ATOM 619 C CA . ALA A 1 77 ? 0.111 -5.986 1.350 1.00 98.81 77 ALA A CA 1
ATOM 620 C C . ALA A 1 77 ? -0.006 -4.520 1.805 1.00 98.81 77 ALA A C 1
ATOM 622 O O . ALA A 1 77 ? -0.095 -4.246 3.005 1.00 98.81 77 ALA A O 1
ATOM 623 N N . LEU A 1 78 ? -0.099 -3.580 0.861 1.00 98.62 78 LEU A N 1
ATOM 624 C CA . LEU A 1 78 ? -0.309 -2.162 1.147 1.00 98.62 78 LEU A CA 1
ATOM 625 C C . LEU A 1 78 ? -1.665 -1.924 1.825 1.00 98.62 78 LEU A C 1
ATOM 627 O O . LEU A 1 78 ? -1.760 -1.113 2.746 1.00 98.62 78 LEU A O 1
ATOM 631 N N . SER A 1 79 ? -2.706 -2.669 1.441 1.00 98.75 79 SER A N 1
ATOM 632 C CA . SER A 1 79 ? -4.031 -2.598 2.060 1.00 98.75 79 SER A CA 1
ATOM 633 C C . SER A 1 79 ? -4.001 -2.889 3.555 1.00 98.75 79 SER A C 1
ATOM 635 O O . SER A 1 79 ? -4.587 -2.140 4.347 1.00 98.75 79 SER A O 1
ATOM 637 N N . ILE A 1 80 ? -3.250 -3.914 3.959 1.00 98.88 80 ILE A N 1
ATOM 638 C CA . ILE A 1 80 ? -3.035 -4.266 5.366 1.00 98.88 80 ILE A CA 1
ATOM 639 C C . ILE A 1 80 ? -2.303 -3.137 6.103 1.00 98.88 80 ILE A C 1
ATOM 641 O O . ILE A 1 80 ? -2.763 -2.704 7.160 1.00 98.88 80 ILE A O 1
ATOM 645 N N . VAL A 1 81 ? -1.204 -2.623 5.538 1.00 98.81 81 VAL A N 1
ATOM 646 C CA . VAL A 1 81 ? -0.404 -1.543 6.149 1.00 98.81 81 VAL A CA 1
ATOM 647 C C . VAL A 1 81 ? -1.236 -0.273 6.330 1.00 98.81 81 VAL A C 1
ATOM 649 O O . VAL A 1 81 ? -1.250 0.309 7.412 1.00 98.81 81 VAL A O 1
ATOM 652 N N . LEU A 1 82 ? -1.980 0.134 5.302 1.00 98.69 82 LEU A N 1
ATOM 653 C CA . LEU A 1 82 ? -2.831 1.322 5.348 1.00 98.69 82 LEU A CA 1
ATOM 654 C C . LEU A 1 82 ? -4.022 1.145 6.295 1.00 98.69 82 LEU A C 1
ATOM 656 O O . LEU A 1 82 ? -4.406 2.099 6.963 1.00 98.69 82 LEU A O 1
ATOM 660 N N . THR A 1 83 ? -4.586 -0.061 6.403 1.00 98.69 83 THR A N 1
ATOM 661 C CA . THR A 1 83 ? -5.626 -0.359 7.402 1.00 98.69 83 THR A CA 1
ATOM 662 C C . THR A 1 83 ? -5.077 -0.223 8.821 1.00 98.69 83 THR A C 1
ATOM 664 O O . THR A 1 83 ? -5.709 0.404 9.671 1.00 98.69 83 THR A O 1
ATOM 667 N N . TRP A 1 84 ? -3.883 -0.765 9.067 1.00 98.75 84 TRP A N 1
ATOM 668 C CA . TRP A 1 84 ? -3.203 -0.624 10.350 1.00 98.75 84 TRP A CA 1
ATOM 669 C C . TRP A 1 84 ? -2.895 0.837 10.685 1.00 98.75 84 TRP A C 1
ATOM 671 O O . TRP A 1 84 ? -3.173 1.281 11.797 1.00 98.75 84 TRP A O 1
ATOM 681 N N . LEU A 1 85 ? -2.396 1.607 9.717 1.00 98.62 85 LEU A N 1
ATOM 682 C CA . LEU A 1 85 ? -2.147 3.036 9.881 1.00 98.62 85 LEU A CA 1
ATOM 683 C C . LEU A 1 85 ? -3.445 3.803 10.164 1.00 98.62 85 LEU A C 1
ATOM 685 O O . LEU A 1 85 ? -3.481 4.640 11.065 1.00 98.62 85 LEU A O 1
ATOM 689 N N . TYR A 1 86 ? -4.516 3.504 9.427 1.00 98.50 86 TYR A N 1
ATOM 690 C CA . TYR A 1 86 ? -5.821 4.135 9.601 1.00 98.50 86 TYR A CA 1
ATOM 691 C C . TYR A 1 86 ? -6.326 3.958 11.032 1.00 98.50 86 TYR A C 1
ATOM 693 O O . TYR A 1 86 ? -6.588 4.944 11.718 1.00 98.50 86 TYR A O 1
ATOM 701 N N . PHE A 1 87 ? -6.403 2.722 11.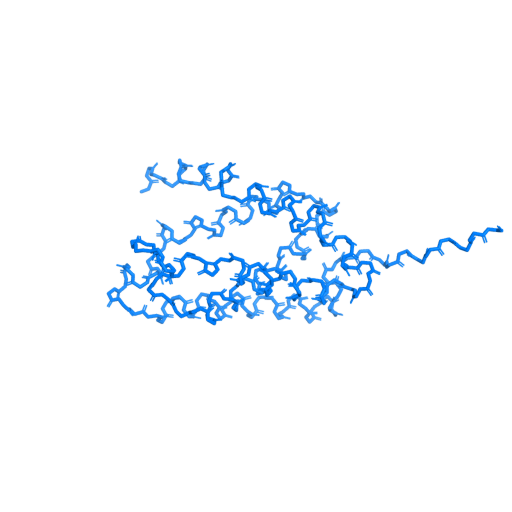527 1.00 98.06 87 PHE A N 1
ATOM 702 C CA . PHE A 1 87 ? -6.888 2.482 12.884 1.00 98.06 87 PHE A CA 1
ATOM 703 C C . PHE A 1 87 ? -5.900 2.939 13.962 1.00 98.06 87 PHE A C 1
ATOM 705 O O . PHE A 1 87 ? -6.319 3.549 14.945 1.00 98.06 87 PHE A O 1
ATOM 712 N N . GLY A 1 88 ? -4.596 2.732 13.762 1.00 97.31 88 GLY A N 1
ATOM 713 C CA . GLY A 1 88 ? -3.547 3.156 14.694 1.00 97.31 88 GLY A CA 1
ATOM 714 C C . GLY A 1 88 ? -3.459 4.673 14.887 1.00 97.31 88 GLY A C 1
ATOM 715 O O . GLY A 1 88 ? -2.976 5.135 15.916 1.00 97.31 88 GLY A O 1
ATOM 716 N N . THR A 1 89 ? -3.971 5.453 13.934 1.00 97.31 89 THR A N 1
ATOM 717 C CA . THR A 1 89 ? -4.050 6.921 14.006 1.00 97.31 89 THR A CA 1
ATOM 718 C C . THR A 1 89 ? -5.434 7.433 14.416 1.00 97.31 89 THR A C 1
ATOM 720 O O . THR A 1 89 ? -5.713 8.624 14.287 1.00 97.31 89 THR A O 1
ATOM 723 N N . GLY A 1 90 ? -6.322 6.555 14.896 1.00 95.56 90 GLY A N 1
ATOM 724 C CA . GLY A 1 90 ? -7.681 6.925 15.297 1.00 95.56 90 GLY A CA 1
ATOM 725 C C . GLY A 1 90 ? -8.616 7.244 14.125 1.00 95.56 90 GLY A C 1
ATOM 726 O O . GLY A 1 90 ? -9.579 7.984 14.298 1.00 95.56 90 GLY A O 1
ATOM 727 N N . GLY A 1 91 ? -8.343 6.705 12.934 1.00 95.94 91 GLY A N 1
ATOM 728 C CA . GLY A 1 91 ? -9.142 6.904 11.722 1.00 95.94 91 GLY A CA 1
ATOM 729 C C . GLY A 1 91 ? -8.694 8.084 10.853 1.00 95.94 91 GLY A C 1
ATOM 730 O O . GLY A 1 91 ? -9.504 8.631 10.103 1.00 95.94 91 GLY A O 1
ATOM 731 N N . SER A 1 92 ? -7.428 8.511 10.941 1.00 97.50 92 SER A N 1
ATOM 732 C CA . SER A 1 92 ? -6.932 9.668 10.186 1.00 97.50 92 SER A CA 1
ATOM 733 C C . SER A 1 92 ? -6.764 9.352 8.699 1.00 97.50 92 SER A C 1
ATOM 735 O O . SER A 1 92 ? -5.765 8.769 8.274 1.00 97.50 92 SER A O 1
ATOM 737 N N . LEU A 1 93 ? -7.716 9.804 7.877 1.00 96.56 93 LEU A N 1
ATOM 738 C CA . LEU A 1 93 ? -7.586 9.710 6.422 1.00 96.56 93 LEU A CA 1
ATOM 739 C C . LEU A 1 93 ? -6.390 10.512 5.910 1.00 96.56 93 LEU A C 1
ATOM 741 O O . LEU A 1 93 ? -5.701 10.032 5.021 1.00 96.56 93 LEU A O 1
ATOM 745 N N . LEU A 1 94 ? -6.095 11.690 6.466 1.00 96.25 94 LEU A N 1
ATOM 746 C CA . LEU A 1 94 ? -4.973 12.511 5.998 1.00 96.25 94 LEU A CA 1
ATOM 747 C C . LEU A 1 94 ? -3.641 11.746 6.048 1.00 96.25 94 LEU A C 1
ATOM 749 O O . LEU A 1 94 ? -2.883 11.775 5.083 1.00 96.25 94 LEU A O 1
ATOM 753 N N . LEU A 1 95 ? -3.367 11.031 7.143 1.00 97.31 95 LEU A N 1
ATOM 754 C CA . LEU A 1 95 ? -2.121 10.270 7.283 1.00 97.31 95 LEU A CA 1
ATOM 755 C C . LEU A 1 95 ? -2.059 9.078 6.322 1.00 97.31 95 LEU A C 1
ATOM 757 O O . LEU A 1 95 ? -1.003 8.814 5.754 1.00 97.31 95 LEU A O 1
ATOM 761 N N . VAL A 1 96 ? -3.191 8.412 6.086 1.00 97.69 96 VAL A N 1
ATOM 762 C CA . VAL A 1 96 ? -3.314 7.355 5.069 1.00 97.69 96 VAL A CA 1
ATOM 763 C C . VAL A 1 96 ? -3.018 7.905 3.672 1.00 97.69 96 VAL A C 1
ATOM 765 O O . VAL A 1 96 ? -2.220 7.316 2.948 1.00 97.69 96 VAL A O 1
ATOM 768 N N . HIS A 1 97 ? -3.587 9.059 3.315 1.00 96.38 97 HIS A N 1
ATOM 769 C CA . HIS A 1 97 ? -3.350 9.712 2.025 1.00 96.38 97 HIS A CA 1
ATOM 770 C C . HIS A 1 97 ? -1.886 10.107 1.839 1.00 96.38 97 HIS A C 1
ATOM 772 O O . HIS A 1 97 ? -1.303 9.828 0.796 1.00 96.38 97 HIS A O 1
ATOM 778 N N . LEU A 1 98 ? -1.274 10.725 2.852 1.00 96.88 98 LEU A N 1
ATOM 779 C CA . LEU A 1 98 ? 0.135 11.115 2.802 1.00 96.88 98 LEU A CA 1
ATOM 780 C C . LEU A 1 98 ? 1.047 9.895 2.644 1.00 96.88 98 LEU A C 1
ATOM 782 O O . LEU A 1 98 ? 1.976 9.932 1.840 1.00 96.88 98 LEU A O 1
ATOM 786 N N . PHE A 1 99 ? 0.769 8.808 3.369 1.00 97.25 99 PHE A N 1
ATOM 787 C CA . PHE A 1 99 ? 1.544 7.575 3.260 1.00 97.25 99 PHE A CA 1
ATOM 788 C C . PHE A 1 99 ? 1.376 6.913 1.889 1.00 97.25 99 PHE A C 1
ATOM 790 O O . PHE A 1 99 ? 2.368 6.542 1.265 1.00 97.25 99 PHE A O 1
ATOM 797 N N . HIS A 1 100 ? 0.143 6.796 1.390 1.00 97.62 100 HIS A N 1
ATOM 798 C CA . HIS A 1 100 ? -0.121 6.224 0.071 1.00 97.62 100 HIS A CA 1
ATOM 799 C C . HIS A 1 100 ? 0.528 7.077 -1.035 1.00 97.62 100 HIS A C 1
ATOM 801 O O . HIS A 1 100 ? 1.249 6.547 -1.879 1.00 97.62 100 HIS A O 1
ATOM 807 N N . ALA A 1 101 ? 0.406 8.407 -0.978 1.00 95.88 101 ALA A N 1
ATOM 808 C CA . ALA A 1 101 ? 1.076 9.295 -1.926 1.00 95.88 101 ALA A CA 1
ATOM 809 C C . ALA A 1 101 ? 2.603 9.157 -1.879 1.00 95.88 101 ALA A C 1
ATOM 811 O O . ALA A 1 101 ? 3.256 9.129 -2.925 1.00 95.88 101 ALA A O 1
ATOM 812 N N . ALA A 1 102 ? 3.181 9.038 -0.679 1.00 94.56 102 ALA A N 1
ATOM 813 C CA . ALA A 1 102 ? 4.614 8.825 -0.512 1.00 94.56 102 ALA A CA 1
ATOM 814 C C . ALA A 1 102 ? 5.044 7.494 -1.140 1.00 94.56 102 ALA A C 1
ATOM 816 O O . ALA A 1 102 ? 6.006 7.477 -1.903 1.00 94.56 102 ALA A O 1
ATOM 817 N N . SER A 1 103 ? 4.290 6.418 -0.888 1.00 94.56 103 SER A N 1
ATOM 818 C CA . SER A 1 103 ? 4.498 5.098 -1.492 1.00 94.56 103 SER A CA 1
ATOM 819 C C . SER A 1 103 ? 4.495 5.174 -3.019 1.00 94.56 103 SER A C 1
ATOM 821 O O . SER A 1 103 ? 5.473 4.776 -3.647 1.00 94.56 103 SER A O 1
ATOM 823 N N . ASN A 1 104 ? 3.471 5.772 -3.631 1.00 93.62 104 ASN A N 1
ATOM 824 C CA . ASN A 1 104 ? 3.390 5.885 -5.093 1.00 93.62 104 ASN A CA 1
ATOM 825 C C . ASN A 1 104 ? 4.504 6.770 -5.665 1.00 93.62 104 ASN A C 1
ATOM 827 O O . ASN A 1 104 ? 5.061 6.468 -6.717 1.00 93.62 104 ASN A O 1
ATOM 831 N N . THR A 1 105 ? 4.900 7.821 -4.944 1.00 92.38 105 THR A N 1
ATOM 832 C CA . THR A 1 105 ? 6.019 8.681 -5.354 1.00 92.38 105 THR A CA 1
ATOM 833 C C . THR A 1 105 ? 7.343 7.913 -5.392 1.00 92.38 105 THR A C 1
ATOM 835 O O . THR A 1 105 ? 8.185 8.221 -6.234 1.00 92.38 105 THR A O 1
ATOM 838 N N . THR A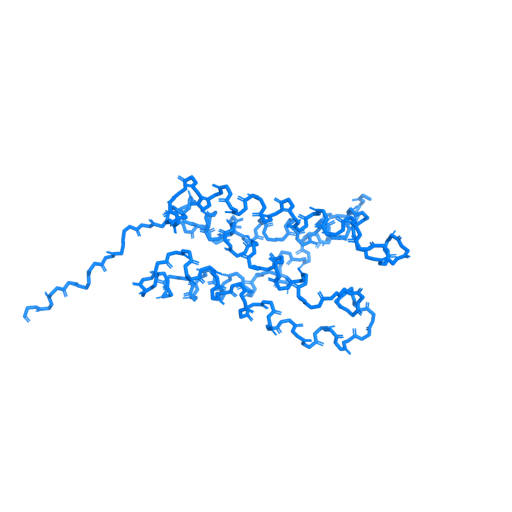 1 106 ? 7.537 6.882 -4.553 1.00 89.69 106 THR A N 1
ATOM 839 C CA . THR A 1 106 ? 8.772 6.074 -4.590 1.00 89.69 106 THR A CA 1
ATOM 840 C C . THR A 1 106 ? 9.005 5.401 -5.942 1.00 89.69 106 THR A C 1
ATOM 842 O O . THR A 1 106 ? 10.161 5.293 -6.348 1.00 89.69 106 THR A O 1
ATOM 845 N N . LEU A 1 107 ? 7.939 5.050 -6.675 1.00 87.38 107 LEU A N 1
ATOM 846 C CA . LEU A 1 107 ? 8.022 4.443 -8.009 1.00 87.38 107 LEU A CA 1
ATOM 847 C C . LEU A 1 107 ? 8.685 5.365 -9.043 1.00 87.38 107 LEU A C 1
ATOM 849 O O . LEU A 1 107 ? 9.283 4.882 -9.992 1.00 87.38 107 LEU A O 1
ATOM 853 N N . GLY A 1 108 ? 8.579 6.686 -8.865 1.00 83.94 108 GLY A N 1
ATOM 854 C CA . GLY A 1 108 ? 9.203 7.684 -9.742 1.00 83.94 108 GLY A CA 1
ATOM 855 C C . GLY A 1 108 ? 10.548 8.214 -9.235 1.00 83.94 108 GLY A C 1
ATOM 856 O O . GLY A 1 108 ? 11.119 9.116 -9.847 1.00 83.94 108 GLY A O 1
ATOM 857 N N . VAL A 1 109 ? 11.032 7.723 -8.089 1.00 86.94 109 VAL A N 1
ATOM 858 C CA . VAL A 1 109 ? 12.269 8.198 -7.440 1.00 86.94 109 VAL A CA 1
ATOM 859 C C . VAL A 1 109 ? 13.318 7.098 -7.348 1.00 86.94 109 VAL A C 1
ATOM 861 O O . VAL A 1 109 ? 14.504 7.375 -7.524 1.00 86.94 109 VAL A O 1
ATOM 864 N N . LEU A 1 110 ? 12.900 5.870 -7.046 1.00 89.81 110 LEU A N 1
ATOM 865 C CA . LEU A 1 110 ? 13.782 4.717 -6.958 1.00 89.81 110 LEU A CA 1
ATOM 866 C C . LEU A 1 110 ? 13.713 3.919 -8.265 1.00 89.81 110 LEU A C 1
ATOM 868 O O . LEU A 1 110 ? 12.612 3.690 -8.760 1.00 89.81 110 LEU A O 1
ATOM 872 N N . PRO A 1 111 ? 14.853 3.438 -8.795 1.00 91.75 111 PRO A N 1
ATOM 873 C CA . PRO A 1 111 ? 14.890 2.646 -10.021 1.00 91.75 111 PRO A CA 1
ATOM 874 C C . PRO A 1 111 ? 14.446 1.207 -9.731 1.00 91.75 111 PRO A C 1
ATOM 876 O O . PRO A 1 111 ? 15.259 0.282 -9.692 1.00 91.75 111 PRO A O 1
ATOM 879 N N . ILE A 1 112 ? 13.162 1.029 -9.425 1.00 93.69 112 ILE A N 1
ATOM 880 C CA . ILE A 1 112 ? 12.591 -0.273 -9.068 1.00 93.69 112 ILE A CA 1
ATOM 881 C C . ILE A 1 112 ? 11.658 -0.829 -10.139 1.00 93.69 112 ILE A C 1
ATOM 883 O O . ILE A 1 112 ? 11.389 -2.027 -10.110 1.00 93.69 112 ILE A O 1
ATOM 887 N N . LEU A 1 113 ? 11.180 0.003 -11.068 1.00 94.88 113 LEU A N 1
ATOM 888 C CA . LEU A 1 113 ? 10.299 -0.424 -12.150 1.00 94.88 11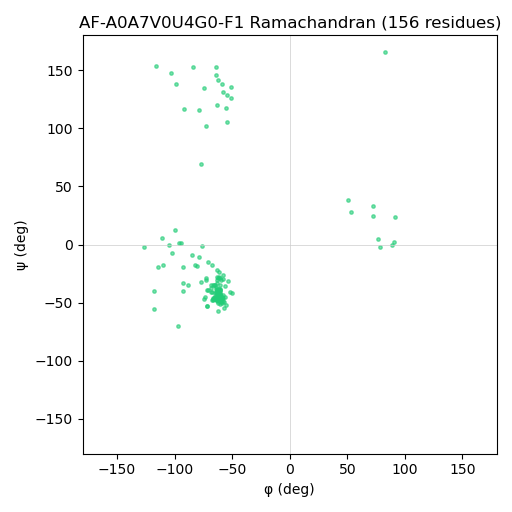3 LEU A CA 1
ATOM 889 C C . LEU A 1 113 ? 11.094 -0.995 -13.338 1.00 94.88 113 LEU A C 1
ATOM 891 O O . LEU A 1 113 ? 12.233 -0.583 -13.560 1.00 94.88 113 LEU A O 1
ATOM 895 N N . PRO A 1 114 ? 10.503 -1.901 -14.143 1.00 93.25 114 PRO A N 1
ATOM 896 C CA . PRO A 1 114 ? 11.210 -2.574 -15.239 1.00 93.25 114 PRO A CA 1
ATOM 897 C C . PRO A 1 114 ? 11.750 -1.598 -16.294 1.00 93.25 114 PRO A C 1
ATOM 899 O O . PRO A 1 114 ? 12.876 -1.754 -16.764 1.00 93.25 114 PRO A O 1
ATOM 902 N N . GLN A 1 115 ? 10.990 -0.546 -16.597 1.00 91.31 115 GLN A N 1
ATOM 903 C CA . GLN A 1 115 ? 11.399 0.580 -17.440 1.00 91.31 115 GLN A CA 1
ATOM 904 C C . GLN A 1 115 ? 12.715 1.254 -16.995 1.00 91.31 115 GLN A C 1
ATOM 906 O O . GLN A 1 115 ? 13.476 1.724 -17.839 1.00 91.31 115 GLN A O 1
ATOM 911 N N . ASP A 1 116 ? 13.017 1.260 -15.691 1.00 91.94 116 ASP A N 1
ATOM 912 C CA . ASP A 1 116 ? 14.226 1.872 -15.123 1.00 91.94 116 ASP A CA 1
ATOM 913 C C . ASP A 1 116 ? 15.384 0.869 -14.990 1.00 91.94 116 ASP A C 1
ATOM 915 O O . ASP A 1 116 ? 16.546 1.257 -14.859 1.00 91.94 116 ASP A O 1
ATOM 919 N N . THR A 1 117 ? 15.079 -0.431 -15.007 1.00 93.94 117 THR A N 1
ATOM 920 C CA . THR A 1 117 ? 16.024 -1.526 -14.730 1.00 93.94 117 THR A CA 1
ATOM 921 C C . THR A 1 117 ? 16.355 -2.366 -15.966 1.00 93.94 117 THR A C 1
ATOM 923 O O . THR A 1 117 ? 17.050 -3.377 -15.858 1.00 93.94 117 THR A O 1
ATOM 926 N N . GLY A 1 118 ? 15.873 -1.975 -17.151 1.00 92.75 118 GLY A N 1
ATOM 927 C CA . GLY A 1 118 ? 16.083 -2.718 -18.397 1.00 92.75 118 GLY A CA 1
ATOM 928 C C . GLY A 1 118 ? 15.273 -4.017 -18.479 1.00 92.75 118 GLY A C 1
ATOM 929 O O . GLY A 1 118 ? 15.740 -4.998 -19.054 1.00 92.75 118 GLY A O 1
ATOM 930 N N . GLY A 1 119 ? 14.079 -4.038 -17.884 1.00 93.12 119 GLY A N 1
ATOM 931 C CA . GLY A 1 119 ? 13.167 -5.185 -17.855 1.00 93.12 119 GLY A CA 1
ATOM 932 C C . GLY A 1 119 ? 13.358 -6.123 -16.658 1.00 93.12 119 GLY A C 1
ATOM 933 O O . GLY A 1 119 ? 12.666 -7.135 -16.555 1.00 93.12 119 GLY A O 1
ATOM 934 N N . ASP A 1 120 ? 14.281 -5.819 -15.743 1.00 95.56 120 ASP A N 1
ATOM 935 C CA . ASP A 1 120 ? 14.544 -6.659 -14.575 1.00 95.56 120 ASP A CA 1
ATOM 936 C C . ASP A 1 120 ? 13.489 -6.450 -13.477 1.00 95.56 120 ASP A C 1
ATOM 938 O O . ASP A 1 120 ? 13.405 -5.388 -12.858 1.00 95.56 120 ASP A O 1
ATOM 942 N N . LEU A 1 121 ? 12.716 -7.501 -13.187 1.00 96.38 121 LEU A N 1
ATOM 943 C CA . LEU A 1 121 ? 11.683 -7.495 -12.148 1.00 96.38 121 LEU A CA 1
ATOM 944 C C . LEU A 1 121 ? 12.235 -7.656 -10.724 1.00 96.38 121 LEU A C 1
ATOM 946 O O . LEU A 1 121 ? 11.469 -7.519 -9.764 1.00 96.38 121 LEU A O 1
ATOM 950 N N . ARG A 1 122 ? 13.519 -7.993 -10.539 1.00 97.12 122 ARG A N 1
ATOM 951 C CA . ARG A 1 122 ? 14.081 -8.294 -9.209 1.00 97.12 122 ARG A CA 1
ATOM 952 C C . ARG A 1 122 ? 13.948 -7.125 -8.225 1.00 97.12 122 ARG A C 1
ATOM 954 O O . ARG A 1 122 ? 13.495 -7.391 -7.111 1.00 97.12 122 ARG A O 1
ATOM 961 N N . PRO A 1 123 ? 14.263 -5.863 -8.579 1.00 96.69 123 PRO A N 1
ATOM 962 C CA . PRO A 1 123 ? 14.128 -4.742 -7.646 1.00 96.69 123 PRO A CA 1
ATOM 963 C C . PRO A 1 123 ? 12.685 -4.538 -7.165 1.00 96.69 123 PRO A C 1
ATOM 965 O O . PRO A 1 123 ? 12.453 -4.462 -5.957 1.00 96.69 123 PRO A O 1
ATOM 968 N N . LEU A 1 124 ? 11.709 -4.553 -8.084 1.00 96.56 124 LEU A N 1
ATOM 969 C CA . LEU A 1 124 ? 10.285 -4.498 -7.742 1.00 96.56 124 LEU A CA 1
ATOM 970 C C . LEU A 1 124 ? 9.875 -5.673 -6.851 1.00 96.56 124 LEU A C 1
ATOM 972 O O . LEU A 1 124 ? 9.230 -5.482 -5.825 1.00 96.56 124 LEU A O 1
ATOM 976 N N . SER A 1 125 ? 10.281 -6.890 -7.213 1.00 97.62 125 SER A N 1
ATOM 977 C CA . SER A 1 125 ? 9.928 -8.106 -6.472 1.00 97.62 125 SER A CA 1
ATOM 978 C C . SER A 1 125 ? 10.465 -8.078 -5.041 1.00 97.62 125 SER A C 1
ATOM 980 O O . SER A 1 125 ? 9.766 -8.487 -4.116 1.00 97.62 125 SER A O 1
ATOM 982 N N . ILE A 1 126 ? 11.677 -7.553 -4.835 1.00 97.56 126 ILE A N 1
ATOM 983 C CA . ILE A 1 126 ? 12.258 -7.353 -3.502 1.00 97.56 126 ILE A CA 1
ATOM 984 C C . ILE A 1 126 ? 11.450 -6.314 -2.720 1.00 97.56 126 ILE A C 1
ATOM 986 O O . ILE A 1 126 ? 11.112 -6.564 -1.564 1.00 97.56 126 ILE A O 1
ATOM 990 N N . ALA A 1 127 ? 11.099 -5.180 -3.331 1.00 97.06 127 ALA A N 1
ATOM 991 C CA . ALA A 1 127 ? 10.290 -4.152 -2.677 1.00 97.06 127 ALA A CA 1
ATOM 992 C C . ALA A 1 12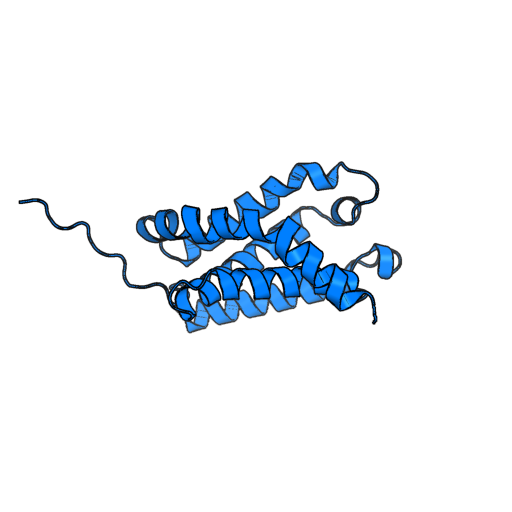7 ? 8.914 -4.695 -2.243 1.00 97.06 127 ALA A C 1
ATOM 994 O O . ALA A 1 127 ? 8.509 -4.510 -1.093 1.00 97.06 127 ALA A O 1
ATOM 995 N N . VAL A 1 128 ? 8.233 -5.440 -3.120 1.00 97.94 128 VAL A N 1
ATOM 996 C CA . VAL A 1 128 ? 6.951 -6.095 -2.811 1.00 97.94 128 VAL A CA 1
ATOM 997 C C . VAL A 1 128 ? 7.118 -7.153 -1.720 1.00 97.94 128 VAL A C 1
ATOM 999 O O . VAL A 1 128 ? 6.301 -7.214 -0.802 1.00 97.94 128 VAL A O 1
ATOM 1002 N N . ALA A 1 129 ? 8.190 -7.950 -1.750 1.00 98.50 129 ALA A N 1
ATOM 1003 C CA . ALA A 1 129 ? 8.468 -8.938 -0.708 1.00 98.50 129 ALA A CA 1
ATOM 1004 C C . ALA A 1 129 ? 8.698 -8.281 0.664 1.00 98.50 129 ALA A C 1
ATOM 1006 O O . ALA A 1 129 ? 8.138 -8.737 1.661 1.00 98.50 129 ALA A O 1
ATOM 1007 N N . LEU A 1 130 ? 9.455 -7.182 0.730 1.00 98.12 130 LEU A N 1
ATOM 1008 C CA . LEU A 1 130 ? 9.667 -6.413 1.963 1.00 98.12 130 LEU A CA 1
ATOM 1009 C C . LEU A 1 130 ? 8.359 -5.815 2.497 1.00 98.12 130 LEU A C 1
ATOM 1011 O O . LEU A 1 130 ? 8.114 -5.835 3.707 1.00 98.12 130 LEU A O 1
ATOM 1015 N N . LEU A 1 131 ? 7.489 -5.336 1.605 1.00 98.38 131 LEU A N 1
ATOM 1016 C CA . LEU A 1 131 ? 6.157 -4.864 1.974 1.00 98.38 131 LEU A CA 1
ATOM 1017 C C . LEU A 1 131 ? 5.284 -6.008 2.512 1.00 98.38 131 LEU A C 1
ATOM 1019 O O . LEU A 1 131 ? 4.625 -5.840 3.536 1.00 98.38 131 LEU A O 1
ATOM 1023 N N . CYS A 1 132 ? 5.327 -7.189 1.891 1.00 98.81 132 CYS A N 1
ATOM 1024 C CA . CYS A 1 132 ? 4.627 -8.382 2.377 1.00 98.81 132 CYS A CA 1
ATOM 1025 C C . CYS A 1 132 ? 5.128 -8.815 3.758 1.00 98.81 132 CYS A C 1
ATOM 1027 O O . CYS A 1 132 ? 4.321 -9.133 4.629 1.00 98.81 132 CYS A O 1
ATOM 1029 N N . VAL A 1 133 ? 6.444 -8.790 3.991 1.00 98.81 133 VAL A N 1
ATOM 1030 C CA . VAL A 1 133 ? 7.034 -9.065 5.309 1.00 98.81 133 VAL A CA 1
ATOM 1031 C C . VAL A 1 133 ? 6.554 -8.038 6.331 1.00 98.81 133 VAL A C 1
ATOM 1033 O O . VAL A 1 133 ? 6.135 -8.419 7.420 1.00 98.81 133 VAL A O 1
ATOM 1036 N N . THR A 1 134 ? 6.538 -6.753 5.974 1.00 98.69 134 THR A N 1
ATOM 1037 C CA . THR A 1 134 ? 6.010 -5.683 6.836 1.00 98.69 134 THR A CA 1
ATOM 1038 C C . THR A 1 134 ? 4.548 -5.933 7.200 1.00 98.69 134 THR A C 1
ATOM 1040 O O . THR A 1 134 ? 4.190 -5.912 8.378 1.00 98.69 134 THR A O 1
ATOM 1043 N N . ALA A 1 135 ? 3.707 -6.236 6.209 1.00 98.75 135 ALA A N 1
ATOM 1044 C CA . ALA A 1 135 ? 2.300 -6.557 6.415 1.00 98.75 135 ALA A CA 1
ATOM 1045 C C . ALA A 1 135 ? 2.129 -7.794 7.313 1.00 98.75 135 ALA A C 1
ATOM 1047 O O . ALA A 1 135 ? 1.337 -7.764 8.254 1.00 98.75 135 ALA A O 1
ATOM 1048 N N . LEU A 1 136 ? 2.910 -8.853 7.084 1.00 98.81 136 LEU A N 1
ATOM 1049 C CA . LEU A 1 136 ? 2.886 -10.068 7.896 1.00 98.81 136 LEU A CA 1
ATOM 1050 C C . LEU A 1 136 ? 3.276 -9.783 9.349 1.00 98.81 136 LEU A C 1
ATOM 1052 O O . LEU A 1 136 ? 2.579 -10.211 10.265 1.00 98.81 136 LEU A O 1
ATOM 1056 N N . VAL A 1 137 ? 4.352 -9.029 9.573 1.00 98.81 137 VAL A N 1
ATOM 1057 C CA . VAL A 1 137 ? 4.786 -8.619 10.914 1.00 98.81 137 VAL A CA 1
ATOM 1058 C C . VAL A 1 137 ? 3.677 -7.837 11.616 1.00 98.81 137 VAL A C 1
ATOM 1060 O O . VAL A 1 137 ? 3.340 -8.159 12.752 1.00 98.81 137 VAL A O 1
ATOM 1063 N N . ILE A 1 138 ? 3.040 -6.878 10.939 1.00 98.75 138 ILE A N 1
ATOM 1064 C CA . ILE A 1 138 ? 1.902 -6.129 11.490 1.00 98.75 138 ILE A CA 1
ATOM 1065 C C . ILE A 1 138 ? 0.750 -7.071 11.861 1.00 98.75 138 ILE A C 1
ATOM 1067 O O . ILE A 1 138 ? 0.198 -6.964 12.959 1.00 98.75 138 ILE A O 1
ATOM 1071 N N . VAL A 1 139 ? 0.387 -8.013 10.988 1.00 98.69 139 VAL A N 1
ATOM 1072 C CA . VAL A 1 139 ? -0.677 -8.994 11.255 1.00 98.69 139 VAL A CA 1
ATOM 1073 C C . VAL A 1 139 ? -0.350 -9.827 12.488 1.00 98.69 139 VAL A C 1
ATOM 1075 O O . VAL A 1 139 ? -1.202 -9.970 13.363 1.00 98.69 139 VAL A O 1
ATOM 1078 N N . LEU A 1 140 ? 0.876 -10.338 12.596 1.00 98.44 140 LEU A N 1
ATOM 1079 C CA . LEU A 1 140 ? 1.307 -11.161 13.726 1.00 98.44 140 LEU A CA 1
ATOM 1080 C C . LEU A 1 140 ? 1.321 -10.362 15.036 1.00 98.44 140 LEU A C 1
ATOM 1082 O O . LEU A 1 140 ? 0.760 -10.813 16.035 1.00 98.44 140 LEU A O 1
ATOM 1086 N N . LEU A 1 141 ? 1.887 -9.152 15.026 1.00 98.19 141 LEU A N 1
ATOM 1087 C CA . LEU A 1 141 ? 1.971 -8.286 16.207 1.00 98.19 141 LEU A CA 1
ATOM 1088 C C . LEU A 1 141 ? 0.595 -7.815 16.690 1.00 98.19 141 LEU A C 1
ATOM 1090 O O . LEU A 1 141 ? 0.368 -7.692 17.891 1.00 98.19 141 LEU A O 1
ATOM 1094 N N . THR A 1 142 ? -0.340 -7.585 15.770 1.00 97.62 142 THR A N 1
ATOM 1095 C CA . THR A 1 142 ? -1.710 -7.150 16.092 1.00 97.62 142 THR A CA 1
ATOM 1096 C C . THR A 1 142 ? -2.704 -8.304 16.207 1.00 97.62 142 THR A C 1
ATOM 1098 O O . THR A 1 142 ? -3.894 -8.065 16.420 1.00 97.62 142 THR A O 1
ATOM 1101 N N . ARG A 1 143 ? -2.241 -9.552 16.045 1.00 96.69 143 ARG A N 1
ATOM 1102 C CA . ARG A 1 143 ? -3.068 -10.770 16.004 1.00 96.69 143 ARG A CA 1
ATOM 1103 C C . ARG A 1 143 ? -4.245 -10.655 15.023 1.00 96.69 143 ARG A C 1
ATOM 1105 O O . ARG A 1 143 ? -5.354 -11.093 15.312 1.00 96.69 143 ARG A O 1
ATOM 1112 N N . GLY A 1 144 ? -4.012 -10.008 13.881 1.00 94.81 144 GLY A N 1
ATOM 1113 C CA . GLY A 1 144 ? -4.999 -9.791 12.819 1.00 94.81 144 GLY A CA 1
ATOM 1114 C C . GLY A 1 144 ? -6.016 -8.671 13.070 1.00 94.81 144 GLY A C 1
ATOM 1115 O O . GLY A 1 144 ? -6.826 -8.394 12.186 1.00 94.81 144 GLY A O 1
ATOM 1116 N N . ASN A 1 145 ? -5.985 -7.990 14.221 1.00 95.56 145 ASN A N 1
ATOM 1117 C CA . ASN A 1 145 ? -6.903 -6.877 14.487 1.00 95.56 145 ASN A CA 1
ATOM 1118 C C . ASN A 1 145 ? -6.452 -5.561 13.826 1.00 95.56 145 ASN A C 1
ATOM 1120 O O . ASN A 1 145 ? -7.251 -4.647 13.662 1.00 95.56 145 ASN A O 1
ATOM 1124 N N . LEU A 1 146 ? -5.176 -5.435 13.441 1.00 97.25 146 LEU A N 1
ATOM 1125 C CA . LEU A 1 146 ? -4.635 -4.245 12.766 1.00 97.25 146 LEU A CA 1
ATOM 1126 C C . LEU A 1 146 ? -4.910 -2.926 13.520 1.00 97.25 146 LEU A C 1
ATOM 1128 O O . LEU A 1 146 ? -5.027 -1.872 12.912 1.00 97.25 146 LEU A O 1
ATOM 1132 N N . GLY A 1 147 ? -5.043 -2.973 14.849 1.00 94.50 147 GLY A N 1
ATOM 1133 C CA . GLY A 1 147 ? -5.374 -1.800 15.667 1.00 94.50 147 GLY A CA 1
ATOM 1134 C C . GLY A 1 147 ? -6.843 -1.367 15.620 1.00 94.50 147 GLY A C 1
ATOM 1135 O O . GLY A 1 147 ? -7.179 -0.353 16.227 1.00 94.50 147 GLY A O 1
ATOM 1136 N N . ALA A 1 148 ? -7.724 -2.110 14.941 1.00 94.12 148 ALA A N 1
ATOM 1137 C CA . ALA A 1 148 ? -9.136 -1.765 14.863 1.00 94.12 148 ALA A CA 1
ATOM 1138 C C . ALA A 1 148 ? -9.816 -1.819 16.243 1.00 94.12 148 ALA A C 1
ATOM 1140 O O . ALA A 1 148 ? -9.482 -2.668 17.082 1.00 94.12 148 ALA A O 1
ATOM 1141 N N . PRO A 1 149 ? -10.791 -0.931 16.501 1.00 87.50 149 PRO A N 1
ATOM 1142 C CA . PRO A 1 149 ? -11.577 -1.005 17.719 1.00 87.50 149 PRO A CA 1
ATOM 1143 C C . PRO A 1 149 ? -12.396 -2.308 17.746 1.00 87.50 149 PRO A C 1
ATOM 1145 O O . PRO A 1 149 ? -12.773 -2.820 16.684 1.00 87.50 149 PRO A O 1
ATOM 1148 N N . PRO A 1 150 ? -12.721 -2.836 18.941 1.00 76.94 150 PRO A N 1
ATOM 1149 C CA . PRO A 1 150 ? -13.636 -3.963 19.069 1.00 76.94 150 PRO A CA 1
ATOM 1150 C C . PRO A 1 150 ? -14.933 -3.684 18.304 1.00 76.94 150 PRO A C 1
ATOM 1152 O O . PRO A 1 150 ? -15.487 -2.584 18.394 1.00 76.94 150 PRO A O 1
ATOM 1155 N N . SER A 1 151 ? -15.422 -4.671 17.552 1.00 68.00 151 SER A N 1
ATOM 1156 C CA . SER A 1 151 ? -16.709 -4.578 16.864 1.00 68.00 151 SER A CA 1
ATOM 1157 C C . SER A 1 151 ? -17.801 -4.245 17.883 1.00 68.00 151 SER A C 1
ATOM 1159 O O . SER A 1 151 ? -18.042 -5.033 18.802 1.00 68.00 151 SER A O 1
ATOM 1161 N N . ARG A 1 152 ? -18.457 -3.084 17.746 1.00 58.78 152 ARG A N 1
ATOM 1162 C CA . ARG A 1 152 ? -19.647 -2.780 18.551 1.00 58.78 152 ARG A CA 1
ATOM 1163 C C . ARG A 1 152 ? -20.714 -3.806 18.187 1.00 58.78 152 ARG A C 1
ATOM 1165 O O . ARG A 1 152 ? -21.101 -3.884 17.023 1.00 58.78 152 ARG A O 1
ATOM 1172 N N . GLN A 1 153 ? -21.174 -4.589 19.163 1.00 50.56 153 GLN A N 1
ATOM 1173 C CA . GLN A 1 153 ? -22.401 -5.355 18.971 1.00 50.56 153 GLN A CA 1
ATOM 1174 C C . GLN A 1 153 ? -23.528 -4.361 18.656 1.00 50.56 153 GLN A C 1
ATOM 1176 O O . GLN A 1 153 ? -23.554 -3.285 19.269 1.00 50.56 153 GLN A O 1
ATOM 1181 N N . PRO A 1 154 ? -24.421 -4.660 17.697 1.00 52.84 154 PRO A N 1
ATOM 1182 C CA . PRO A 1 154 ? -25.615 -3.851 17.526 1.00 52.84 154 PRO A CA 1
ATOM 1183 C C . PRO A 1 154 ? -26.328 -3.811 18.877 1.00 52.84 154 PRO A C 1
ATOM 1185 O O . PRO A 1 154 ? -26.490 -4.853 19.517 1.00 52.84 154 PRO A O 1
ATOM 1188 N N . ALA A 1 155 ? -26.663 -2.605 19.345 1.00 53.66 155 ALA A N 1
ATOM 1189 C CA . ALA A 1 155 ? -27.491 -2.457 20.530 1.00 53.66 155 ALA A CA 1
ATOM 1190 C C . ALA A 1 155 ? -28.720 -3.343 20.322 1.00 53.66 155 ALA A C 1
ATOM 1192 O O . ALA A 1 155 ? -29.352 -3.258 19.270 1.00 53.66 155 ALA A O 1
ATOM 1193 N N . SER A 1 156 ? -29.004 -4.232 21.272 1.00 50.88 156 SER A N 1
ATOM 1194 C CA . SER A 1 156 ? -30.288 -4.918 21.313 1.00 50.88 156 SER A CA 1
ATOM 1195 C C . SER A 1 156 ? -31.355 -3.826 21.322 1.00 50.88 156 SER A C 1
ATOM 1197 O O . SER A 1 156 ? -31.468 -3.103 22.314 1.00 50.88 156 SER A O 1
ATOM 1199 N N . GLU A 1 157 ? -32.037 -3.628 20.195 1.00 51.25 157 GLU A N 1
ATOM 1200 C CA . GLU A 1 157 ? -33.188 -2.734 20.142 1.00 51.25 157 GLU A CA 1
ATOM 1201 C C . GLU A 1 157 ? -34.220 -3.249 21.164 1.00 51.25 157 GLU A C 1
ATOM 1203 O O . GLU A 1 157 ? -34.431 -4.466 21.227 1.00 51.25 157 GLU A O 1
ATOM 1208 N N . PRO A 1 158 ? -34.764 -2.373 22.029 1.00 62.28 158 PRO A N 1
ATOM 1209 C CA . PRO A 1 158 ? -35.771 -2.746 23.019 1.00 62.28 158 PRO A CA 1
ATOM 1210 C C . PRO A 1 158 ? -37.116 -3.120 22.388 1.00 62.28 158 PRO A C 1
ATOM 1212 O O . PRO A 1 158 ? -37.458 -2.557 21.323 1.00 62.28 158 PRO A O 1
#

Nearest PDB structures (foldseek):
  8q0m-assembly1_Y  TM=2.800E-01  e=2.982E+00  Bos taurus
  6zkd-assembly1_V  TM=2.890E-01  e=3.280E+00  Ovis aries

Mean predicted aligned error: 4.46 Å

Radius of gyration: 16.69 Å; Cα contacts (8 Å, |Δi|>4): 183; chains: 1; bounding box: 52×30×47 Å

Secondary structure (DSSP, 8-state):
-TTHHHHHHHIIIIIHHHHHHHIIIIIHHHHHHHH-HHHHHHHHHHHHHHHTGGGGGSTTSGGGGS-HHHHHHHHHHHHHHHHHHHHHTTS-HHHHHHHHHHHHHHTTTSS-SHHHHTS--HHHHHHHHHHHHHHHHHHHHTTT-TTPPPPPPPP---

pLDDT: mean 92.68, std 10.01, range [50.56, 98.88]